Protein AF-A0A542ZMP9-F1 (afdb_monomer_lite)

Structure (mmCIF, N/CA/C/O backbone):
data_AF-A0A542ZMP9-F1
#
_entry.id   AF-A0A542ZMP9-F1
#
loop_
_atom_site.group_PDB
_atom_site.id
_atom_site.type_symbol
_atom_site.label_atom_id
_atom_site.label_alt_id
_atom_site.label_comp_id
_atom_site.label_asym_id
_atom_site.label_entity_id
_atom_site.label_seq_id
_atom_site.pdbx_PDB_ins_code
_atom_site.Cartn_x
_atom_site.Cartn_y
_atom_site.Cartn_z
_atom_site.occupancy
_atom_site.B_iso_or_equiv
_atom_site.auth_seq_id
_atom_site.auth_comp_id
_atom_site.auth_asym_id
_atom_site.auth_atom_id
_atom_site.pdbx_PDB_model_num
ATOM 1 N N . MET A 1 1 ? -21.850 8.592 17.895 1.00 47.94 1 MET A N 1
ATOM 2 C CA . MET A 1 1 ? -20.668 7.774 17.561 1.00 47.94 1 MET A CA 1
ATOM 3 C C . MET A 1 1 ? -19.899 8.568 16.521 1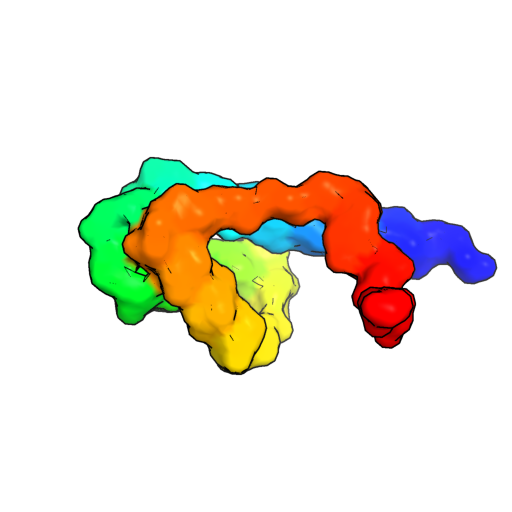.00 47.94 1 MET A C 1
ATOM 5 O O . MET A 1 1 ? -20.296 8.546 15.373 1.00 47.94 1 MET A O 1
ATOM 9 N N . GLU A 1 2 ? -18.933 9.381 16.947 1.00 57.34 2 GLU A N 1
ATOM 10 C CA . GLU A 1 2 ? -18.207 10.329 16.069 1.00 57.34 2 GLU A CA 1
ATOM 11 C C . GLU A 1 2 ? -16.687 10.068 16.114 1.00 57.34 2 GLU A C 1
ATOM 13 O O . GLU A 1 2 ? -15.991 10.206 15.118 1.00 57.34 2 GLU A O 1
ATOM 18 N N . VAL A 1 3 ? -16.192 9.537 17.239 1.00 56.62 3 VAL A N 1
ATOM 19 C CA . VAL A 1 3 ? -14.778 9.182 17.457 1.00 56.62 3 VAL A CA 1
ATOM 20 C C . VAL A 1 3 ? -14.321 7.980 16.614 1.0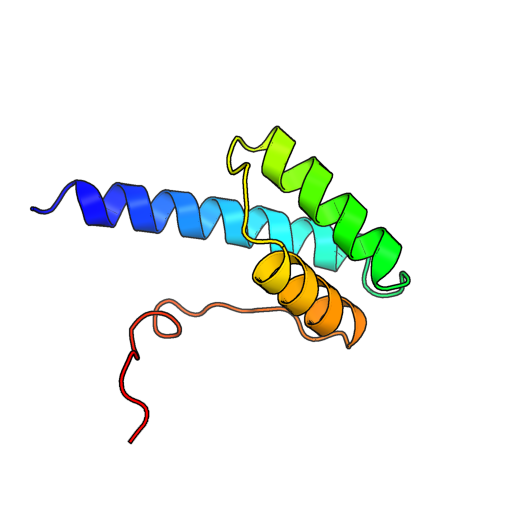0 56.62 3 VAL A C 1
ATOM 22 O O . VAL A 1 3 ? -13.156 7.892 16.243 1.00 56.62 3 VAL A O 1
ATOM 25 N N . ASP A 1 4 ? -15.230 7.055 16.294 1.00 57.09 4 ASP A N 1
ATOM 26 C CA . ASP A 1 4 ? -14.899 5.815 15.575 1.00 57.09 4 ASP A CA 1
ATOM 27 C C . ASP A 1 4 ? -14.544 6.076 14.099 1.00 57.09 4 ASP A C 1
ATOM 29 O O . ASP A 1 4 ? -13.590 5.504 13.576 1.00 57.09 4 ASP A O 1
ATOM 33 N N . GLN A 1 5 ? -15.235 7.029 13.460 1.00 59.94 5 GLN A N 1
ATOM 34 C CA . GLN A 1 5 ? -14.944 7.459 12.089 1.00 59.94 5 GLN A CA 1
ATOM 35 C C . GLN A 1 5 ? -13.587 8.151 11.986 1.00 59.94 5 GLN A C 1
ATOM 37 O O . GLN A 1 5 ? -12.805 7.808 11.112 1.00 59.94 5 GLN A O 1
ATOM 42 N N . GLU A 1 6 ? -13.251 9.056 12.907 1.00 62.34 6 GLU A N 1
ATOM 43 C CA . GLU A 1 6 ? -11.987 9.800 12.839 1.00 62.34 6 GLU A CA 1
ATOM 44 C C . GLU A 1 6 ? -10.756 8.882 12.995 1.00 62.34 6 GLU A C 1
ATOM 46 O O . GLU A 1 6 ? -9.740 9.049 12.314 1.00 62.34 6 GLU A O 1
ATOM 51 N N . VAL A 1 7 ? -10.864 7.854 13.846 1.00 63.19 7 VAL A N 1
ATOM 52 C CA . VAL A 1 7 ? -9.835 6.812 13.999 1.00 63.19 7 VAL A CA 1
ATOM 53 C C . VAL A 1 7 ? -9.767 5.914 12.760 1.00 63.19 7 VAL A C 1
ATOM 55 O O . VAL A 1 7 ? -8.667 5.570 12.316 1.00 63.19 7 VAL A O 1
ATOM 58 N N . HIS A 1 8 ? -10.915 5.565 12.174 1.00 61.72 8 HIS A N 1
ATOM 59 C CA . HIS A 1 8 ? -10.980 4.778 10.944 1.00 61.72 8 HIS A CA 1
ATOM 60 C C . HIS A 1 8 ? -10.360 5.527 9.754 1.00 61.72 8 HIS A C 1
ATOM 62 O O . HIS A 1 8 ? -9.508 4.973 9.060 1.00 61.72 8 HIS A O 1
ATOM 68 N N . ASP A 1 9 ? -10.700 6.804 9.572 1.00 73.50 9 ASP A N 1
ATOM 69 C CA . ASP A 1 9 ? -10.127 7.695 8.560 1.00 73.50 9 ASP A CA 1
ATOM 70 C C . ASP A 1 9 ? -8.605 7.811 8.717 1.00 73.50 9 ASP A C 1
ATOM 72 O O . ASP A 1 9 ? -7.860 7.732 7.737 1.00 73.50 9 ASP A O 1
ATOM 76 N N . ARG A 1 10 ? -8.107 7.942 9.953 1.00 76.38 10 ARG A N 1
ATOM 77 C CA . ARG A 1 10 ? -6.664 8.023 10.210 1.00 76.38 10 ARG A CA 1
ATOM 78 C C . ARG A 1 10 ? -5.940 6.733 9.829 1.00 76.38 10 ARG A C 1
ATOM 80 O O . ARG A 1 10 ? -4.939 6.796 9.117 1.00 76.38 10 ARG A O 1
ATOM 87 N N . ALA A 1 11 ? -6.466 5.580 10.235 1.00 80.06 11 ALA A N 1
ATOM 88 C CA . ALA A 1 11 ? -5.884 4.289 9.879 1.00 80.06 11 ALA A CA 1
ATOM 89 C C . ALA A 1 11 ? -5.893 4.058 8.357 1.00 80.06 11 ALA A C 1
ATOM 91 O O . ALA A 1 11 ? -4.916 3.555 7.801 1.00 80.06 11 ALA A O 1
ATOM 92 N N . GLN A 1 12 ? -6.954 4.478 7.660 1.00 80.19 12 GLN A N 1
ATOM 93 C CA . GLN A 1 12 ? -7.020 4.421 6.199 1.00 80.19 12 GLN A CA 1
ATOM 94 C C . GLN A 1 12 ? -5.956 5.303 5.535 1.00 80.19 12 GLN A C 1
ATOM 96 O O . GLN A 1 12 ? -5.292 4.860 4.596 1.00 80.19 12 GLN A O 1
ATOM 101 N N . LEU A 1 13 ? -5.753 6.529 6.028 1.00 84.56 13 LEU A N 1
ATOM 102 C CA . LEU A 1 13 ? -4.719 7.433 5.516 1.00 84.56 13 LEU A CA 1
ATOM 103 C C . LEU A 1 13 ? -3.307 6.870 5.729 1.00 84.56 13 LEU A C 1
ATOM 105 O O . LEU A 1 13 ? -2.455 6.986 4.844 1.00 84.56 13 LEU A O 1
ATOM 109 N N . GLU A 1 14 ? -3.052 6.234 6.872 1.00 87.25 14 GLU A N 1
ATOM 110 C CA . GLU A 1 14 ? -1.766 5.598 7.169 1.00 87.25 14 GLU A CA 1
ATOM 111 C C . GLU A 1 14 ? -1.511 4.376 6.272 1.00 87.25 14 GLU A C 1
ATOM 113 O O . GLU A 1 14 ? -0.434 4.263 5.678 1.00 87.25 14 GLU A O 1
ATOM 118 N N . ILE A 1 15 ? -2.520 3.523 6.063 1.00 87.31 15 ILE A N 1
ATOM 119 C CA . ILE A 1 15 ? -2.451 2.393 5.124 1.00 87.31 15 ILE A CA 1
ATOM 120 C C . ILE A 1 15 ? -2.217 2.886 3.690 1.00 87.31 15 ILE A C 1
ATOM 122 O O . ILE A 1 15 ? -1.335 2.378 2.996 1.00 87.31 15 ILE A O 1
ATOM 126 N N . GLN A 1 16 ? -2.940 3.917 3.248 1.00 85.31 16 GLN A N 1
ATOM 127 C CA . GLN A 1 16 ? -2.755 4.511 1.923 1.00 85.31 16 GLN A CA 1
ATOM 128 C C . GLN A 1 16 ? -1.347 5.097 1.751 1.00 85.31 16 GLN A C 1
ATOM 130 O O . GLN A 1 16 ? -0.736 4.963 0.688 1.00 85.31 16 GLN A O 1
ATOM 135 N N . SER A 1 17 ? -0.803 5.724 2.798 1.00 88.25 17 SER A N 1
ATOM 136 C CA . SER A 1 17 ? 0.573 6.227 2.801 1.00 88.25 17 SER A CA 1
ATOM 137 C C . SER A 1 17 ? 1.582 5.097 2.594 1.00 88.25 17 SER A C 1
ATOM 139 O O . SER A 1 17 ? 2.509 5.236 1.793 1.00 88.25 17 SER A O 1
ATOM 141 N N . VAL A 1 18 ? 1.385 3.952 3.258 1.00 90.12 18 VAL A N 1
ATOM 142 C CA . VAL A 1 18 ? 2.217 2.756 3.063 1.00 90.12 18 VAL A CA 1
ATOM 143 C C . VAL A 1 18 ? 2.127 2.244 1.624 1.00 90.12 18 VAL A C 1
ATOM 145 O O . VAL A 1 18 ? 3.165 2.016 1.000 1.00 90.12 18 VAL A O 1
ATOM 148 N N . ILE A 1 19 ? 0.917 2.122 1.072 1.00 87.75 19 ILE A N 1
ATOM 149 C CA . ILE A 1 19 ? 0.700 1.671 -0.312 1.00 87.75 19 ILE A CA 1
ATOM 150 C C . ILE A 1 19 ? 1.432 2.588 -1.298 1.00 87.75 19 ILE A C 1
ATOM 152 O O . ILE A 1 19 ? 2.182 2.102 -2.141 1.00 87.75 19 ILE A O 1
ATOM 156 N N . ASN A 1 20 ? 1.302 3.909 -1.146 1.00 86.69 20 ASN A N 1
ATOM 157 C CA . ASN A 1 20 ? 1.972 4.886 -2.009 1.00 86.69 20 ASN A CA 1
ATOM 158 C C . ASN A 1 20 ? 3.502 4.805 -1.914 1.00 86.69 20 ASN A C 1
ATOM 160 O O . ASN A 1 20 ? 4.187 4.907 -2.932 1.00 86.69 20 ASN A O 1
ATOM 164 N N . LYS A 1 21 ? 4.054 4.593 -0.711 1.00 88.56 21 LYS A N 1
ATOM 165 C CA . LYS A 1 21 ? 5.500 4.397 -0.521 1.00 88.56 21 LYS A CA 1
ATOM 166 C C . LYS A 1 21 ? 5.995 3.135 -1.220 1.00 88.56 21 LYS A C 1
ATOM 168 O O . LYS A 1 21 ? 7.047 3.175 -1.853 1.00 88.56 21 LYS A O 1
ATOM 173 N N . VAL A 1 22 ? 5.257 2.026 -1.115 1.00 88.38 22 VAL A N 1
ATOM 174 C CA . VAL A 1 22 ? 5.617 0.782 -1.812 1.00 88.38 22 VAL A CA 1
ATOM 175 C C . VAL A 1 22 ? 5.506 0.964 -3.323 1.00 88.38 22 VAL A C 1
ATOM 177 O O . VAL A 1 22 ? 6.444 0.609 -4.028 1.00 88.38 22 VAL A O 1
ATOM 180 N N . ALA A 1 23 ? 4.427 1.578 -3.812 1.00 85.06 23 ALA A N 1
ATOM 181 C CA . ALA A 1 23 ? 4.232 1.863 -5.231 1.00 85.06 23 ALA A CA 1
ATOM 182 C C . ALA A 1 23 ? 5.396 2.681 -5.810 1.00 85.06 23 ALA A C 1
ATOM 184 O O . ALA A 1 23 ? 6.006 2.280 -6.797 1.00 85.06 23 ALA A O 1
ATOM 185 N N . ALA A 1 24 ? 5.768 3.783 -5.150 1.00 83.62 24 ALA A N 1
ATOM 186 C CA . ALA A 1 24 ? 6.871 4.638 -5.582 1.00 83.62 24 ALA A CA 1
ATOM 187 C C . ALA A 1 24 ? 8.228 3.911 -5.596 1.00 83.62 24 ALA A C 1
ATOM 189 O O . ALA A 1 24 ? 9.062 4.189 -6.454 1.00 83.62 24 ALA A O 1
ATOM 190 N N . ALA A 1 25 ? 8.454 2.984 -4.659 1.00 84.38 25 ALA A N 1
ATOM 191 C CA . ALA A 1 25 ? 9.709 2.246 -4.553 1.00 84.38 25 ALA A CA 1
ATOM 192 C C . ALA A 1 25 ? 9.791 1.022 -5.482 1.00 84.38 25 ALA A C 1
ATOM 194 O O . ALA A 1 25 ? 10.895 0.601 -5.813 1.00 84.38 25 ALA A O 1
ATOM 195 N N . GLN A 1 26 ? 8.654 0.423 -5.859 1.00 78.44 26 GLN A N 1
ATOM 196 C CA . GLN A 1 26 ? 8.594 -0.917 -6.463 1.00 78.44 26 GLN A CA 1
ATOM 197 C C . GLN A 1 26 ? 7.750 -0.995 -7.749 1.00 78.44 26 GLN A C 1
ATOM 199 O O . GLN A 1 26 ? 7.357 -2.082 -8.159 1.00 78.44 26 GLN A O 1
ATOM 204 N N . LEU A 1 27 ? 7.521 0.133 -8.428 1.00 67.94 27 LEU A N 1
ATOM 205 C CA . LEU A 1 27 ? 6.692 0.275 -9.642 1.00 67.94 27 LEU A CA 1
ATOM 206 C C . LEU A 1 27 ? 7.031 -0.669 -10.819 1.00 67.94 27 LEU A C 1
ATOM 208 O O . LEU A 1 27 ? 6.235 -0.790 -11.738 1.00 67.94 27 LEU A O 1
ATOM 212 N N . ASN A 1 28 ? 8.192 -1.333 -10.808 1.00 77.06 28 ASN A N 1
ATOM 213 C CA . ASN A 1 28 ? 8.625 -2.279 -11.851 1.00 77.06 28 ASN A CA 1
ATOM 214 C C . ASN A 1 28 ? 9.005 -3.661 -11.295 1.00 77.06 28 ASN A C 1
ATOM 216 O O . ASN A 1 28 ? 9.659 -4.454 -11.973 1.00 77.06 28 ASN A O 1
ATOM 220 N N . HIS A 1 29 ? 8.680 -3.930 -10.033 1.00 82.69 29 HIS A N 1
ATOM 221 C CA . HIS A 1 29 ? 9.035 -5.184 -9.384 1.00 82.69 29 HIS A CA 1
ATOM 222 C C . HIS A 1 29 ? 7.949 -6.240 -9.619 1.00 82.69 29 HIS A C 1
ATOM 224 O O . HIS A 1 29 ? 6.778 -5.906 -9.808 1.00 82.69 29 HIS A O 1
ATOM 230 N N . PRO A 1 30 ? 8.306 -7.535 -9.596 1.00 87.12 30 PRO A N 1
ATOM 231 C CA . PRO A 1 30 ? 7.315 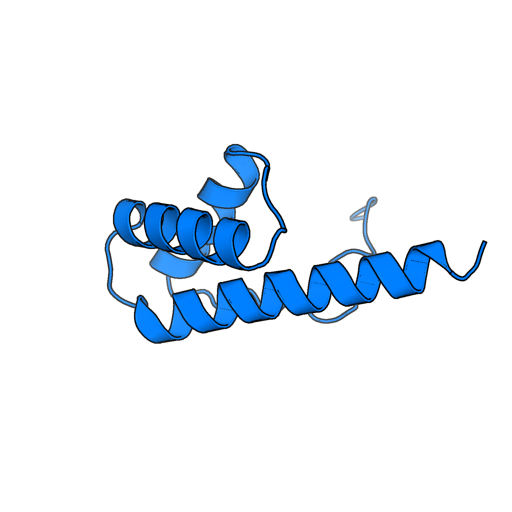-8.594 -9.682 1.00 87.12 30 PRO A CA 1
ATOM 232 C C . PRO A 1 30 ? 6.354 -8.533 -8.488 1.00 87.12 30 PRO A C 1
ATOM 234 O O . PRO A 1 30 ? 6.751 -8.243 -7.360 1.00 87.12 30 PRO A O 1
ATOM 237 N N . MET A 1 31 ? 5.090 -8.881 -8.730 1.00 86.88 31 MET A N 1
ATOM 238 C CA . MET A 1 31 ? 3.999 -8.847 -7.747 1.00 86.88 31 MET A CA 1
ATOM 239 C C . MET A 1 31 ? 4.362 -9.462 -6.381 1.00 86.88 31 MET A C 1
ATOM 241 O O . MET A 1 31 ? 3.977 -8.923 -5.349 1.00 86.88 31 MET A O 1
ATOM 245 N N . LEU A 1 32 ? 5.116 -10.568 -6.358 1.00 88.81 32 LEU A N 1
ATOM 246 C CA . LEU A 1 32 ? 5.542 -11.238 -5.118 1.00 88.81 32 LEU A CA 1
ATOM 247 C C . LEU A 1 32 ? 6.449 -10.358 -4.240 1.00 88.81 32 LEU A C 1
ATOM 249 O O . LEU A 1 32 ? 6.340 -10.380 -3.012 1.00 88.81 32 LEU A O 1
ATOM 253 N N . GLU A 1 33 ? 7.320 -9.561 -4.858 1.00 90.00 33 GLU A N 1
ATOM 254 C CA . GLU A 1 33 ? 8.199 -8.624 -4.151 1.00 90.00 33 GLU A CA 1
ATOM 255 C C . GLU A 1 33 ? 7.392 -7.444 -3.597 1.00 90.00 33 GLU A C 1
ATOM 257 O O . GLU A 1 33 ? 7.582 -7.047 -2.445 1.00 90.00 33 GLU A O 1
ATOM 262 N N . ILE A 1 34 ? 6.425 -6.947 -4.378 1.00 89.44 34 ILE A N 1
ATOM 263 C CA . ILE A 1 34 ? 5.489 -5.895 -3.956 1.00 89.44 34 ILE A CA 1
ATOM 264 C C . ILE A 1 34 ? 4.634 -6.376 -2.773 1.00 89.44 34 ILE A C 1
ATOM 266 O O . ILE A 1 34 ? 4.501 -5.658 -1.783 1.00 89.44 34 ILE A O 1
ATOM 270 N N . GLU A 1 35 ? 4.097 -7.597 -2.835 1.00 90.69 35 GLU A N 1
ATOM 271 C CA . GLU A 1 35 ? 3.302 -8.211 -1.764 1.00 90.69 35 GLU A CA 1
ATOM 272 C C . GLU A 1 35 ? 4.118 -8.334 -0.465 1.00 90.69 35 GLU A C 1
ATOM 274 O O . GLU A 1 35 ? 3.669 -7.918 0.607 1.00 90.69 35 GLU A O 1
ATOM 279 N N . THR A 1 36 ? 5.360 -8.814 -0.572 1.00 91.44 36 THR A N 1
ATOM 280 C CA . THR A 1 36 ? 6.286 -8.928 0.565 1.00 91.44 36 THR A CA 1
ATOM 281 C C . THR A 1 36 ? 6.625 -7.556 1.156 1.00 91.44 36 THR A C 1
ATOM 283 O O . THR A 1 36 ? 6.686 -7.390 2.378 1.00 91.44 36 THR A O 1
ATOM 286 N N . ALA A 1 37 ? 6.832 -6.546 0.310 1.00 91.62 37 ALA A N 1
ATOM 287 C CA . ALA A 1 37 ? 7.108 -5.182 0.746 1.00 91.62 37 ALA A CA 1
ATOM 288 C C . ALA A 1 37 ? 5.903 -4.539 1.450 1.00 91.62 37 ALA A C 1
ATOM 290 O O . ALA A 1 37 ? 6.083 -3.913 2.499 1.00 91.62 37 ALA A O 1
ATOM 291 N N . LEU A 1 38 ? 4.689 -4.733 0.921 1.00 90.12 3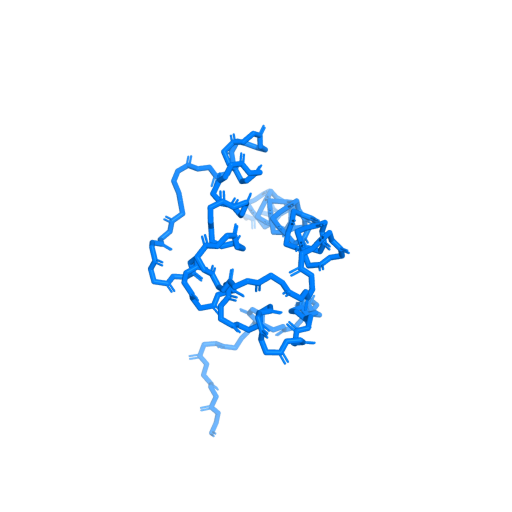8 LEU A N 1
ATOM 292 C CA . LEU A 1 38 ? 3.441 -4.300 1.554 1.00 90.12 38 LEU A CA 1
ATOM 293 C C . LEU A 1 38 ? 3.275 -4.944 2.930 1.00 90.12 38 LEU A C 1
ATOM 295 O O . LEU A 1 38 ? 3.051 -4.224 3.900 1.00 90.12 38 LEU A O 1
ATOM 299 N N . GLU A 1 39 ? 3.455 -6.265 3.048 1.00 92.12 39 GLU A N 1
ATOM 300 C CA . GLU A 1 39 ? 3.360 -6.957 4.340 1.00 92.12 39 GLU A CA 1
ATOM 301 C C . GLU A 1 39 ? 4.331 -6.353 5.367 1.00 92.12 39 GLU A C 1
ATOM 303 O O . GLU A 1 39 ? 3.935 -6.024 6.490 1.00 92.12 39 GLU A O 1
ATOM 308 N N . ARG A 1 40 ? 5.604 -6.169 4.990 1.00 92.38 40 ARG A N 1
ATOM 309 C CA . ARG A 1 40 ? 6.630 -5.638 5.902 1.00 92.38 40 ARG A CA 1
ATOM 310 C C . ARG A 1 40 ? 6.317 -4.213 6.348 1.00 92.38 40 ARG A C 1
ATOM 312 O O . ARG A 1 40 ? 6.458 -3.918 7.534 1.00 92.38 40 ARG A O 1
ATOM 319 N N . GLN A 1 41 ? 5.889 -3.342 5.435 1.00 92.19 41 GLN A N 1
ATOM 320 C CA . GLN A 1 41 ? 5.589 -1.953 5.784 1.00 92.19 41 GLN A CA 1
ATOM 321 C C . GLN A 1 41 ? 4.296 -1.814 6.594 1.00 92.19 41 GLN A C 1
ATOM 323 O O . GLN A 1 41 ? 4.275 -1.062 7.565 1.00 92.19 41 GLN A O 1
ATOM 328 N N . LEU A 1 42 ? 3.249 -2.575 6.269 1.00 91.25 42 LEU A N 1
ATOM 329 C CA . LEU A 1 42 ? 2.001 -2.579 7.040 1.00 91.25 42 LEU A CA 1
ATOM 330 C C . LEU A 1 42 ? 2.216 -3.117 8.457 1.00 91.25 42 LEU A C 1
ATOM 332 O O . LEU A 1 42 ? 1.672 -2.569 9.414 1.00 91.25 42 LEU A O 1
ATOM 336 N N . ARG A 1 43 ? 3.065 -4.143 8.611 1.00 90.88 43 ARG A N 1
ATOM 337 C CA . ARG A 1 43 ? 3.479 -4.638 9.930 1.00 90.88 43 ARG A CA 1
ATOM 338 C C . ARG A 1 43 ? 4.274 -3.593 10.709 1.00 90.88 43 ARG A C 1
ATOM 340 O O . ARG A 1 43 ? 3.999 -3.406 11.889 1.00 90.88 43 ARG A O 1
ATOM 347 N N . ALA A 1 44 ? 5.220 -2.904 10.072 1.00 90.25 44 ALA A N 1
ATOM 348 C CA . ALA A 1 44 ? 5.994 -1.839 10.716 1.00 90.25 44 ALA A CA 1
ATOM 349 C C . ALA A 1 44 ? 5.121 -0.645 11.146 1.00 90.25 44 ALA A C 1
ATOM 351 O O . ALA A 1 44 ? 5.402 -0.023 12.164 1.00 90.25 44 ALA A O 1
ATOM 352 N N . ALA A 1 45 ? 4.050 -0.360 10.401 1.00 86.75 45 ALA A N 1
ATOM 353 C CA . ALA A 1 45 ? 3.069 0.672 10.727 1.00 86.75 45 ALA A CA 1
ATOM 354 C C . ALA A 1 45 ? 2.018 0.229 11.768 1.00 86.75 45 ALA A C 1
ATOM 356 O O . ALA A 1 45 ? 1.164 1.020 12.145 1.00 86.75 45 ALA A O 1
ATOM 357 N N . GLY A 1 46 ? 2.053 -1.023 12.242 1.00 90.00 46 GLY A N 1
ATOM 358 C CA . GLY A 1 46 ? 1.096 -1.531 13.232 1.00 90.00 46 GLY A CA 1
ATOM 359 C C . GLY A 1 46 ? -0.283 -1.897 12.669 1.00 90.00 46 GLY A C 1
ATOM 360 O O . GLY A 1 46 ? -1.177 -2.240 13.435 1.00 90.00 46 GLY A O 1
ATOM 361 N N . HIS A 1 47 ? -0.461 -1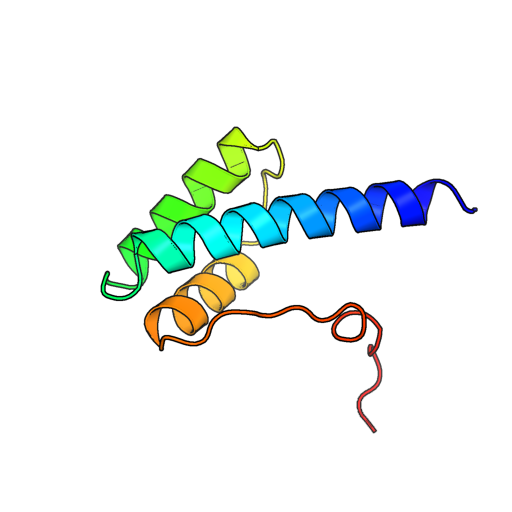.900 11.345 1.00 86.00 47 HIS A N 1
ATOM 362 C CA . HIS A 1 47 ? -1.720 -2.254 10.678 1.00 86.00 47 HIS A CA 1
ATOM 363 C C . HIS A 1 47 ? -1.789 -3.739 10.291 1.00 86.00 47 HIS A C 1
ATOM 365 O O . HIS A 1 47 ? -2.430 -4.089 9.307 1.00 86.00 47 HIS A O 1
ATOM 371 N N . TRP A 1 48 ? -1.108 -4.628 11.018 1.00 84.12 48 TRP A N 1
ATOM 372 C CA . TRP A 1 48 ? -1.143 -6.076 10.780 1.00 84.12 48 TRP A CA 1
ATOM 373 C C . TRP A 1 48 ? -1.998 -6.778 11.848 1.00 84.12 48 TRP A C 1
ATOM 375 O O . TRP A 1 48 ? -1.901 -6.393 13.014 1.00 84.12 48 TRP A O 1
ATOM 385 N N . PRO A 1 49 ? -2.768 -7.836 11.522 1.00 85.56 49 PRO A N 1
ATOM 386 C CA . PRO A 1 49 ? -2.898 -8.514 10.227 1.00 85.56 49 PRO A CA 1
ATOM 387 C C . PRO A 1 49 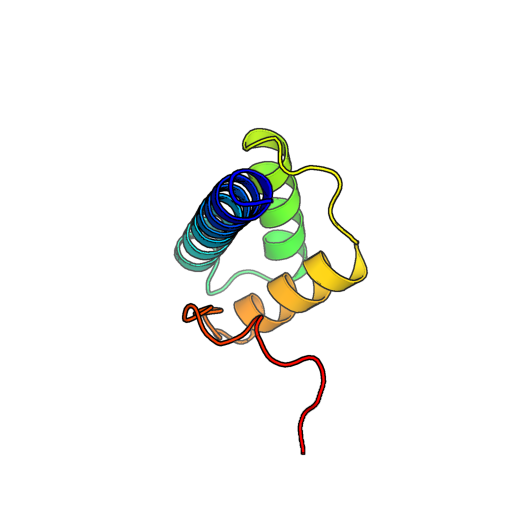? -3.810 -7.804 9.219 1.00 85.56 49 PRO A C 1
ATOM 389 O O . PRO A 1 49 ? -4.803 -7.195 9.597 1.00 85.56 49 PRO A O 1
ATOM 392 N N . GLN A 1 50 ? -3.499 -7.955 7.926 1.00 81.06 50 GLN A N 1
ATOM 393 C CA . GLN A 1 50 ? -4.398 -7.595 6.823 1.00 81.06 50 GLN A CA 1
ATOM 394 C C . GLN A 1 50 ? -4.913 -8.850 6.104 1.00 81.06 50 GLN A C 1
ATOM 396 O O . GLN A 1 50 ? -4.203 -9.861 6.053 1.00 81.06 50 GLN A O 1
ATOM 401 N N . PRO A 1 51 ? -6.122 -8.822 5.515 1.00 86.00 51 PRO A N 1
ATOM 402 C CA . PRO A 1 51 ? -6.635 -9.947 4.744 1.00 86.00 51 PRO A CA 1
ATOM 403 C C . PRO A 1 51 ? -5.721 -10.267 3.553 1.00 86.00 51 PRO A C 1
ATOM 405 O O . PRO A 1 51 ? -5.470 -9.416 2.701 1.00 86.00 51 PRO A O 1
ATOM 408 N N . ARG A 1 52 ? -5.265 -11.522 3.444 1.00 84.00 52 ARG A N 1
ATOM 409 C CA . ARG A 1 52 ? -4.438 -11.988 2.312 1.00 84.00 52 ARG A CA 1
ATOM 410 C C . ARG A 1 52 ? -5.035 -11.674 0.929 1.00 84.00 52 ARG A C 1
ATOM 412 O O . ARG A 1 52 ? -4.277 -11.222 0.075 1.00 84.00 52 ARG A O 1
ATOM 419 N N . PRO A 1 53 ? -6.350 -11.860 0.679 1.00 86.62 53 PRO A N 1
ATOM 420 C CA . PRO A 1 53 ? -6.945 -11.505 -0.612 1.00 86.62 53 PRO A CA 1
ATOM 421 C C . PRO A 1 53 ? -6.820 -10.014 -0.940 1.00 86.62 53 PRO A C 1
ATOM 423 O O . PRO A 1 53 ? -6.563 -9.664 -2.086 1.00 86.62 53 PRO A O 1
ATOM 426 N N . TRP A 1 54 ? -6.951 -9.147 0.069 1.00 86.88 54 TRP A N 1
ATOM 427 C CA . TRP A 1 54 ? -6.802 -7.703 -0.095 1.00 86.88 54 TRP A CA 1
ATOM 428 C C . TRP A 1 54 ? -5.354 -7.327 -0.422 1.00 86.88 54 TRP A C 1
ATOM 430 O O . TRP A 1 54 ? -5.116 -6.628 -1.401 1.00 86.88 54 TRP A O 1
ATOM 440 N N . LEU A 1 55 ? -4.381 -7.866 0.323 1.00 86.75 55 LEU A N 1
ATOM 441 C CA . LEU A 1 55 ? -2.953 -7.623 0.079 1.00 86.75 55 LEU A CA 1
ATOM 442 C C . LEU A 1 55 ? -2.563 -8.010 -1.357 1.00 86.75 55 LEU A C 1
ATOM 444 O O . LEU A 1 55 ? -1.879 -7.259 -2.051 1.00 86.75 55 LEU A O 1
ATOM 448 N N . ARG A 1 56 ? -3.066 -9.163 -1.812 1.00 87.44 56 ARG A N 1
ATOM 449 C CA . ARG A 1 56 ? -2.840 -9.690 -3.157 1.00 87.44 56 ARG A CA 1
ATOM 450 C C . ARG A 1 56 ? -3.457 -8.805 -4.241 1.00 87.44 56 ARG A C 1
ATOM 452 O O . ARG A 1 56 ? -2.815 -8.566 -5.259 1.00 87.44 56 ARG A O 1
ATOM 459 N N . ALA A 1 57 ? -4.679 -8.315 -4.025 1.00 87.62 57 ALA A N 1
ATOM 460 C CA . ALA A 1 57 ? -5.340 -7.393 -4.946 1.00 87.62 57 ALA A CA 1
ATOM 461 C C . ALA A 1 57 ? -4.558 -6.078 -5.077 1.00 87.62 57 ALA A C 1
ATOM 463 O O . ALA A 1 57 ? -4.274 -5.649 -6.190 1.00 87.62 57 ALA A O 1
ATOM 464 N N . VAL A 1 58 ? -4.121 -5.494 -3.955 1.00 87.12 58 VAL A N 1
ATOM 465 C CA . VAL A 1 58 ? -3.299 -4.273 -3.964 1.00 87.12 58 VAL A CA 1
ATOM 466 C C . VAL A 1 58 ? -1.970 -4.515 -4.683 1.00 87.12 58 VAL A C 1
ATOM 468 O O . VAL A 1 58 ? -1.595 -3.730 -5.547 1.00 87.12 58 VAL A O 1
ATOM 471 N N . ALA A 1 59 ? -1.266 -5.611 -4.385 1.00 88.06 59 ALA A N 1
ATOM 472 C CA . ALA A 1 59 ? 0.006 -5.929 -5.036 1.00 88.06 59 ALA A CA 1
ATOM 473 C C . ALA A 1 59 ? -0.133 -6.117 -6.557 1.00 88.06 59 ALA A C 1
ATOM 475 O O . ALA A 1 59 ? 0.749 -5.703 -7.306 1.00 88.06 59 ALA A O 1
ATOM 476 N N . MET A 1 60 ? -1.233 -6.724 -7.011 1.00 87.00 60 MET A N 1
ATOM 477 C CA . MET A 1 60 ? -1.539 -6.904 -8.432 1.00 87.00 60 MET A CA 1
ATOM 478 C C . MET A 1 60 ? -1.793 -5.568 -9.139 1.00 87.00 60 MET A C 1
ATOM 480 O O . MET A 1 60 ? -1.210 -5.332 -10.191 1.00 87.00 60 MET A O 1
ATOM 484 N N . GLU A 1 61 ? -2.597 -4.680 -8.548 1.00 85.06 61 GLU A N 1
ATOM 485 C CA . GLU A 1 61 ? -2.854 -3.343 -9.106 1.00 85.06 61 GLU A CA 1
ATOM 486 C C . GLU A 1 61 ? -1.563 -2.516 -9.196 1.00 85.06 61 GLU A C 1
ATOM 488 O O . GLU A 1 61 ? -1.288 -1.893 -10.221 1.00 85.06 61 GLU A O 1
ATOM 493 N N . LEU A 1 62 ? -0.717 -2.572 -8.161 1.00 84.38 62 LEU A N 1
ATOM 494 C CA . LEU A 1 62 ? 0.582 -1.897 -8.172 1.00 84.38 62 LEU A CA 1
ATOM 495 C C . LEU A 1 62 ? 1.531 -2.464 -9.238 1.00 84.38 62 LEU A C 1
ATOM 497 O O . LEU A 1 62 ? 2.243 -1.692 -9.878 1.00 84.38 62 LEU A O 1
ATOM 501 N N . ALA A 1 63 ? 1.535 -3.784 -9.449 1.00 83.06 63 ALA A N 1
ATOM 502 C CA . ALA A 1 63 ? 2.325 -4.430 -10.499 1.00 83.06 63 ALA A CA 1
ATOM 503 C C . ALA A 1 63 ? 1.839 -4.069 -11.917 1.00 83.06 63 ALA A C 1
ATOM 505 O O . ALA A 1 63 ? 2.648 -4.024 -12.840 1.00 83.06 63 ALA A O 1
ATOM 506 N N . ASP A 1 64 ? 0.544 -3.779 -12.087 1.00 81.31 64 ASP A N 1
ATOM 507 C CA . ASP A 1 64 ? -0.048 -3.254 -13.331 1.00 81.31 64 ASP A CA 1
ATOM 508 C C . ASP A 1 64 ? 0.265 -1.756 -13.547 1.00 81.31 64 ASP A C 1
ATOM 510 O O . ASP A 1 64 ? -0.117 -1.166 -14.555 1.00 81.31 64 ASP A O 1
ATOM 514 N N . GLY A 1 65 ? 0.957 -1.108 -12.600 1.00 71.12 65 GLY A N 1
ATOM 515 C CA . GLY A 1 65 ? 1.252 0.326 -12.639 1.00 71.12 65 GLY A CA 1
ATOM 516 C C . GLY A 1 65 ? 0.060 1.209 -12.257 1.00 71.12 65 GLY A C 1
ATOM 517 O O . GLY A 1 65 ? 0.122 2.433 -12.405 1.00 71.12 65 GLY A O 1
ATOM 518 N N . ARG A 1 66 ? -1.023 0.620 -11.734 1.00 68.31 66 ARG A N 1
ATOM 519 C CA . ARG A 1 66 ? -2.174 1.361 -11.216 1.00 68.31 66 ARG A CA 1
ATOM 520 C C . ARG A 1 66 ? -1.889 1.791 -9.790 1.00 68.31 66 ARG A C 1
ATOM 522 O O . ARG A 1 66 ? -1.875 0.996 -8.853 1.00 68.31 66 ARG A O 1
ATOM 529 N N . VAL A 1 67 ? -1.673 3.089 -9.610 1.00 62.28 67 VAL A N 1
ATOM 530 C CA . VAL A 1 67 ? -1.592 3.666 -8.270 1.00 62.28 67 VAL A CA 1
ATOM 531 C C . VAL A 1 67 ? -3.007 3.731 -7.709 1.00 62.28 67 VAL A C 1
ATOM 533 O O . VAL A 1 67 ? -3.859 4.447 -8.233 1.00 62.28 67 VAL A O 1
ATOM 536 N N . TYR A 1 68 ? -3.251 2.976 -6.639 1.00 56.66 68 TYR A N 1
ATOM 537 C CA . TYR A 1 68 ? -4.496 3.017 -5.878 1.00 56.66 68 TYR A CA 1
ATOM 538 C C . TYR A 1 68 ? -4.647 4.421 -5.269 1.00 56.66 68 TYR A C 1
ATOM 540 O O . TYR A 1 68 ? -4.110 4.708 -4.202 1.00 56.66 68 TYR A O 1
ATOM 548 N N . ILE A 1 69 ? -5.321 5.337 -5.967 1.00 48.78 69 ILE A N 1
ATOM 549 C CA . ILE A 1 69 ? -5.736 6.623 -5.407 1.00 48.78 69 ILE A CA 1
ATOM 550 C C . ILE A 1 69 ? -7.106 6.381 -4.792 1.00 48.78 69 ILE A C 1
ATOM 552 O O . ILE A 1 69 ? -8.128 6.519 -5.464 1.00 48.78 69 ILE A O 1
ATOM 556 N N . VAL A 1 70 ? -7.147 6.020 -3.512 1.00 49.53 70 VAL A N 1
ATOM 557 C CA . VAL A 1 70 ? -8.408 6.099 -2.781 1.00 49.53 70 VAL A CA 1
ATOM 558 C C . VAL A 1 70 ? -8.707 7.581 -2.562 1.00 49.53 70 VAL A C 1
ATOM 560 O O . VAL A 1 70 ? -8.267 8.204 -1.598 1.00 49.53 70 VAL A O 1
ATOM 563 N N . THR A 1 71 ? -9.442 8.186 -3.490 1.00 42.97 71 THR A N 1
ATOM 564 C CA . THR A 1 71 ? -10.168 9.420 -3.198 1.00 42.97 71 THR A CA 1
ATOM 565 C C . THR A 1 71 ? -11.182 9.105 -2.097 1.00 42.97 71 THR A C 1
ATOM 567 O O . THR A 1 71 ? -11.778 8.031 -2.104 1.00 42.97 71 THR A O 1
ATOM 570 N N . LYS A 1 72 ? -11.398 10.033 -1.151 1.00 43.12 72 LYS A N 1
ATOM 571 C CA . LYS A 1 72 ? -12.312 9.917 0.014 1.00 43.12 72 LYS A CA 1
ATOM 572 C C . LYS A 1 72 ? -13.700 9.284 -0.249 1.00 43.12 72 LYS A C 1
ATOM 574 O O . LYS A 1 72 ? -14.383 8.934 0.700 1.00 43.12 72 LYS A O 1
ATOM 579 N N . HIS A 1 73 ? -14.121 9.141 -1.506 1.00 41.03 73 HIS A N 1
ATOM 580 C CA . HIS A 1 73 ? -15.405 8.581 -1.927 1.00 41.03 73 HIS A CA 1
ATOM 581 C C . HIS A 1 73 ? -15.383 7.084 -2.288 1.00 41.03 73 HIS A C 1
ATOM 583 O O . HIS A 1 73 ? -16.449 6.494 -2.399 1.00 41.03 73 HIS A O 1
ATOM 589 N N . ALA A 1 74 ? -14.220 6.443 -2.459 1.00 47.19 74 ALA A N 1
ATOM 590 C CA . ALA A 1 74 ? -14.164 5.055 -2.941 1.00 47.19 74 ALA A CA 1
ATOM 591 C C . ALA A 1 74 ? -14.645 4.006 -1.915 1.00 47.19 74 ALA A C 1
ATOM 593 O O . ALA A 1 74 ? -14.990 2.893 -2.295 1.00 47.19 74 ALA A O 1
ATOM 594 N N . TRP A 1 75 ? -14.699 4.350 -0.625 1.00 45.69 75 TRP A N 1
ATOM 595 C CA . TRP A 1 75 ? -15.189 3.455 0.435 1.00 45.69 75 TRP A CA 1
ATOM 596 C C . TRP A 1 75 ? -16.681 3.625 0.748 1.00 45.69 75 TRP A C 1
ATOM 598 O O . TRP A 1 75 ? -17.224 2.867 1.546 1.00 45.69 75 TRP A O 1
ATOM 608 N N . ALA A 1 76 ? -17.342 4.625 0.156 1.00 42.69 76 ALA A N 1
ATOM 609 C CA . ALA A 1 76 ? -18.713 4.995 0.500 1.00 42.69 76 ALA A CA 1
ATOM 610 C C . ALA A 1 76 ? -19.789 4.197 -0.257 1.00 42.69 76 ALA A C 1
ATOM 612 O O . ALA A 1 76 ? -20.972 4.459 -0.051 1.00 42.69 76 ALA A O 1
ATOM 613 N N . ASP A 1 77 ? -19.413 3.236 -1.105 1.00 48.03 77 ASP A N 1
ATOM 614 C CA . ASP A 1 77 ? -20.367 2.543 -1.970 1.00 48.03 77 ASP A CA 1
ATOM 615 C C . ASP A 1 77 ? -20.439 1.026 -1.692 1.00 48.03 77 ASP A C 1
ATOM 617 O O . ASP A 1 77 ? -19.670 0.240 -2.248 1.00 48.03 77 ASP A O 1
ATOM 621 N N . PRO A 1 78 ? -21.347 0.582 -0.801 1.00 44.09 78 PRO A N 1
ATOM 622 C CA . PRO A 1 78 ? -21.735 -0.822 -0.693 1.00 44.09 78 PRO A CA 1
ATOM 623 C C . PRO A 1 78 ? -22.847 -1.222 -1.687 1.00 44.09 78 PRO A C 1
ATOM 625 O O . PRO A 1 78 ? -23.315 -2.359 -1.627 1.00 44.09 78 PRO A O 1
ATOM 628 N N . HIS A 1 79 ? -23.288 -0.335 -2.591 1.00 46.12 79 HIS A N 1
ATOM 629 C CA . HIS A 1 79 ? -24.425 -0.569 -3.487 1.00 46.12 79 HIS A CA 1
ATOM 630 C C . HIS A 1 79 ? -24.246 0.139 -4.839 1.00 46.12 79 HIS A C 1
ATOM 632 O O . HIS A 1 79 ? -24.945 1.103 -5.152 1.00 46.12 79 HIS A O 1
ATOM 638 N N . GLY A 1 80 ? -23.340 -0.394 -5.662 1.00 41.88 80 GLY A N 1
ATOM 639 C CA . GLY A 1 80 ? -23.212 0.008 -7.059 1.00 41.88 80 GLY A CA 1
ATOM 640 C C . GLY A 1 80 ? -24.479 -0.375 -7.825 1.00 41.88 80 GLY A C 1
ATOM 641 O O . GLY A 1 80 ? -24.842 -1.550 -7.874 1.00 41.88 80 GLY A O 1
ATOM 642 N N . HIS A 1 81 ? -25.141 0.656 -8.338 1.00 38.03 81 HIS A N 1
ATOM 643 C CA . HIS A 1 81 ? -26.444 0.695 -9.006 1.00 38.03 81 HIS A CA 1
ATOM 644 C C . HIS A 1 81 ? -26.535 -0.121 -10.307 1.00 38.03 81 HIS A C 1
ATOM 646 O O . HIS A 1 81 ? -25.514 -0.209 -11.028 1.00 38.03 81 HIS A O 1
#

Radius of gyration: 13.38 Å; chains: 1; bounding box: 36×22×31 Å

Foldseek 3Di:
DPVVVVVVVVLVVQLLVQLVVLLVVDQQPPLVVSLVSSCVSCVVSVNPDDDPVVSSVSSVCSPVVNRPPPDVCPPVDPDDD

Organism: NCBI:txid297536

Sequence (81 aa):
MEVDQEVHDRAQLEIQSVINKVAAAQLNHPMLEIETALERQLRAAGHWPQPRPWLRAVAMELADGRVYIVTKHAWADPHGH

pLDDT: mean 75.52, std 16.89, range [38.03, 92.38]

Secondary structure (DSSP, 8-state):
--HHHHHHHHHHHHHHHHHHHHHHHHTTS-HHHHHHHHHHHHHHTT-----HHHHHHHHHHHHTT------TTTTS-S---